Protein AF-V4APU7-F1 (afdb_monomer_lite)

Radius of gyration: 28.87 Å; chains: 1; bounding box: 53×66×92 Å

Organism: Lottia gigantea (NCBI:txid225164)

Structure (mmCIF, N/CA/C/O backbone):
data_AF-V4APU7-F1
#
_entry.id   AF-V4APU7-F1
#
loop_
_atom_site.group_PDB
_atom_site.id
_atom_site.type_symbol
_atom_site.label_atom_id
_atom_site.label_alt_id
_atom_site.label_comp_id
_atom_site.label_asym_id
_atom_site.label_entity_id
_atom_site.label_seq_id
_atom_site.pdbx_PDB_ins_code
_atom_site.Cartn_x
_atom_site.Cartn_y
_atom_site.Cartn_z
_atom_site.occupancy
_atom_site.B_iso_or_equiv
_atom_site.auth_seq_id
_atom_site.auth_comp_id
_atom_site.auth_asym_id
_atom_site.auth_atom_id
_atom_site.pdbx_PDB_model_num
ATOM 1 N N . MET A 1 1 ? 5.774 -43.992 52.039 1.00 35.75 1 MET A N 1
ATOM 2 C CA . MET A 1 1 ? 7.235 -43.882 51.864 1.00 35.75 1 MET A CA 1
ATOM 3 C C . MET A 1 1 ? 7.533 -43.850 50.374 1.00 35.75 1 MET A C 1
ATOM 5 O O . MET A 1 1 ? 6.920 -44.614 49.644 1.00 35.75 1 MET A O 1
ATOM 9 N N . THR A 1 2 ? 8.422 -42.930 49.992 1.00 34.69 2 THR A N 1
ATOM 10 C CA . THR A 1 2 ? 9.225 -42.868 48.753 1.00 34.69 2 THR A CA 1
ATOM 11 C C . THR A 1 2 ? 8.530 -42.756 47.390 1.00 34.69 2 THR A C 1
ATOM 13 O O . THR A 1 2 ? 8.040 -43.720 46.815 1.00 34.69 2 THR A O 1
ATOM 16 N N . ALA A 1 3 ? 8.621 -41.532 46.861 1.00 35.34 3 ALA A N 1
ATOM 17 C CA . ALA A 1 3 ? 8.634 -41.170 45.448 1.00 35.34 3 ALA A CA 1
ATOM 18 C C . ALA A 1 3 ? 9.858 -41.740 44.699 1.00 35.34 3 ALA A C 1
ATOM 20 O O . ALA A 1 3 ? 10.870 -41.981 45.348 1.00 35.34 3 ALA A O 1
ATOM 21 N N . HIS A 1 4 ? 9.787 -41.818 43.361 1.00 31.91 4 HIS A N 1
ATOM 22 C CA . HIS A 1 4 ? 10.792 -41.383 42.354 1.00 31.91 4 HIS A CA 1
ATOM 23 C C . HIS A 1 4 ? 10.264 -41.749 40.941 1.00 31.91 4 HIS A C 1
ATOM 25 O O . HIS A 1 4 ? 9.779 -42.860 40.772 1.00 31.91 4 HIS A O 1
ATOM 31 N N . VAL A 1 5 ? 10.063 -40.842 39.970 1.00 35.47 5 VAL A N 1
ATOM 32 C CA . VAL A 1 5 ? 10.963 -39.965 39.165 1.00 35.47 5 VAL A CA 1
ATOM 33 C C . VAL A 1 5 ? 11.136 -40.528 37.741 1.00 35.47 5 VAL A C 1
ATOM 35 O O . VAL A 1 5 ? 11.445 -41.702 37.571 1.00 35.47 5 VAL A O 1
ATOM 38 N N . GLY A 1 6 ? 10.995 -39.644 36.742 1.00 28.86 6 GLY A N 1
ATOM 39 C CA . GLY A 1 6 ? 11.456 -39.807 35.353 1.00 28.86 6 GLY A CA 1
ATOM 40 C C . GLY A 1 6 ? 10.340 -39.515 34.337 1.00 28.86 6 GLY A C 1
ATOM 41 O O . GLY A 1 6 ? 9.330 -40.198 34.352 1.00 28.86 6 GLY A O 1
ATOM 42 N N . HIS A 1 7 ? 10.402 -38.538 33.432 1.00 32.22 7 HIS A N 1
ATOM 43 C CA . HIS A 1 7 ? 11.524 -37.739 32.951 1.00 32.22 7 HIS A CA 1
ATOM 44 C C . HIS A 1 7 ? 11.021 -36.396 32.393 1.00 32.22 7 HIS A C 1
ATOM 46 O O . HIS A 1 7 ? 9.943 -36.303 31.806 1.00 32.22 7 HIS A O 1
ATOM 52 N N . GLU A 1 8 ? 11.857 -35.382 32.577 1.00 32.56 8 GLU A N 1
ATOM 53 C CA . GLU A 1 8 ? 11.797 -34.047 31.993 1.00 32.56 8 GLU A CA 1
ATOM 54 C C . GLU A 1 8 ? 11.934 -34.083 30.465 1.00 32.56 8 GLU A C 1
ATOM 56 O O . GLU A 1 8 ? 12.722 -34.866 29.945 1.00 32.56 8 GLU A O 1
ATOM 61 N N . ILE A 1 9 ? 11.319 -33.118 29.773 1.00 35.28 9 ILE A N 1
ATOM 62 C CA . ILE A 1 9 ? 12.095 -32.244 28.881 1.00 35.28 9 ILE A CA 1
ATOM 63 C C . ILE A 1 9 ? 11.681 -30.801 29.170 1.00 35.28 9 ILE A C 1
ATOM 65 O O . ILE A 1 9 ? 10.637 -30.308 28.742 1.00 35.28 9 ILE A O 1
ATOM 69 N N . SER A 1 10 ? 12.548 -30.150 29.936 1.00 32.56 10 SER A N 1
ATOM 70 C CA . SER A 1 10 ? 12.645 -28.709 30.106 1.00 32.56 10 SER A CA 1
ATOM 71 C C . SER A 1 10 ? 12.972 -28.047 28.766 1.00 32.56 10 SER A C 1
ATOM 73 O O . SER A 1 10 ? 13.981 -28.365 28.141 1.00 32.56 10 SER A O 1
ATOM 75 N N . HIS A 1 11 ? 12.153 -27.082 28.353 1.00 32.47 11 HIS A N 1
ATOM 76 C CA . HIS A 1 11 ? 12.617 -25.983 27.511 1.00 32.47 11 HIS A CA 1
ATOM 77 C C . HIS A 1 11 ? 12.440 -24.684 28.290 1.00 32.47 11 HIS A C 1
ATOM 79 O O . HIS A 1 11 ? 11.455 -23.959 28.161 1.00 32.47 11 HIS A O 1
ATOM 85 N N . ASN A 1 12 ? 13.438 -24.432 29.134 1.00 32.56 12 ASN A N 1
ATOM 86 C CA . ASN A 1 12 ? 13.740 -23.129 29.699 1.00 32.56 12 ASN A CA 1
ATOM 87 C C . ASN A 1 12 ? 13.928 -22.094 28.580 1.00 32.56 12 ASN A C 1
ATOM 89 O O . ASN A 1 12 ? 14.901 -22.153 27.832 1.00 32.56 12 ASN A O 1
ATOM 93 N N . TRP A 1 13 ? 13.063 -21.082 28.558 1.00 28.94 13 TRP A N 1
ATOM 94 C CA . TRP A 1 13 ? 13.435 -19.743 28.110 1.00 28.94 13 TRP A CA 1
ATOM 95 C C . TRP A 1 13 ? 13.209 -18.774 29.272 1.00 28.94 13 TRP A C 1
ATOM 97 O O . TRP A 1 13 ? 12.104 -18.318 29.550 1.00 28.94 13 TRP A O 1
ATOM 107 N N . VAL A 1 14 ? 14.303 -18.498 29.970 1.00 32.66 14 VAL A N 1
ATOM 108 C CA . VAL A 1 14 ? 14.506 -17.426 30.954 1.00 32.66 14 VAL A CA 1
ATOM 109 C C . VAL A 1 14 ? 15.473 -16.483 30.207 1.00 32.66 14 VAL A C 1
ATOM 111 O O . VAL A 1 14 ? 16.424 -16.973 29.616 1.00 32.66 14 VAL A O 1
ATOM 114 N N . VAL A 1 15 ? 15.332 -15.169 30.038 1.00 34.06 15 VAL A N 1
ATOM 115 C CA . VAL A 1 15 ? 14.773 -14.071 30.827 1.00 34.06 15 VAL A CA 1
ATOM 116 C C . VAL A 1 15 ? 14.418 -12.942 29.850 1.00 34.06 15 VAL A C 1
ATOM 118 O O . VAL A 1 15 ? 15.193 -12.628 28.951 1.00 34.06 15 VAL A O 1
ATOM 121 N N . GLY A 1 16 ? 13.332 -12.226 30.122 1.00 26.03 16 GLY A N 1
ATOM 122 C CA . GLY A 1 16 ? 13.147 -10.847 29.673 1.00 26.03 16 GLY A CA 1
ATOM 123 C C . GLY A 1 16 ? 12.391 -10.080 30.746 1.00 26.03 16 GLY A C 1
ATOM 124 O O . GLY A 1 16 ? 11.206 -9.807 30.598 1.00 26.03 16 GLY A O 1
ATOM 125 N N . ARG A 1 17 ? 13.047 -9.818 31.882 1.00 34.50 17 ARG A N 1
ATOM 126 C CA . ARG A 1 17 ? 12.471 -9.104 33.025 1.00 34.50 17 ARG A CA 1
ATOM 127 C C . ARG A 1 17 ? 12.341 -7.620 32.654 1.00 34.50 17 ARG A C 1
ATOM 129 O O . ARG A 1 17 ? 13.229 -6.827 32.941 1.00 34.50 17 ARG A O 1
ATOM 136 N N . VAL A 1 18 ? 11.240 -7.249 32.004 1.00 35.09 18 VAL A N 1
ATOM 137 C CA . VAL A 1 18 ? 10.786 -5.855 31.920 1.00 35.09 18 VAL A CA 1
ATOM 138 C C . VAL A 1 18 ? 9.796 -5.648 33.062 1.00 35.09 18 VAL A C 1
ATOM 140 O O . VAL A 1 18 ? 8.677 -6.154 33.041 1.00 35.09 18 VAL A O 1
ATOM 143 N N . LEU A 1 19 ? 10.247 -4.957 34.108 1.00 40.53 19 LEU A N 1
ATOM 144 C CA . LEU A 1 19 ? 9.409 -4.507 35.217 1.00 40.53 19 LEU A CA 1
ATOM 145 C C . LEU A 1 19 ? 8.388 -3.487 34.691 1.00 40.53 19 LEU A C 1
ATOM 147 O O . LEU A 1 19 ? 8.741 -2.350 34.395 1.00 40.53 19 LEU A O 1
ATOM 151 N N . GLY A 1 20 ? 7.127 -3.906 34.573 1.00 34.50 20 GLY A N 1
ATOM 152 C CA . GLY A 1 20 ? 6.017 -3.031 34.194 1.00 34.50 20 GLY A CA 1
ATOM 153 C C . GLY A 1 20 ? 4.700 -3.785 34.005 1.00 34.50 20 GLY A C 1
ATOM 154 O O . GLY A 1 20 ? 4.322 -4.089 32.883 1.00 34.50 20 GLY A O 1
ATOM 155 N N . SER A 1 21 ? 3.992 -4.047 35.112 1.00 36.41 21 SER A N 1
ATOM 156 C CA . SER A 1 21 ? 2.651 -4.660 35.195 1.00 36.41 21 SER A CA 1
ATOM 157 C C . SER A 1 21 ? 2.544 -6.123 34.729 1.00 36.41 21 SER A C 1
ATOM 159 O O . SER A 1 21 ? 2.130 -6.427 33.613 1.00 36.41 21 SER A O 1
ATOM 161 N N . THR A 1 22 ? 2.813 -7.063 35.638 1.00 39.06 22 THR A N 1
ATOM 162 C CA . THR A 1 22 ? 2.386 -8.467 35.512 1.00 39.06 22 THR A CA 1
ATOM 163 C C . THR A 1 22 ? 0.887 -8.589 35.803 1.00 39.06 22 THR A C 1
ATOM 165 O O . THR A 1 22 ? 0.476 -9.218 36.775 1.00 39.06 22 THR A O 1
ATOM 168 N N . ARG A 1 23 ? 0.034 -7.949 34.995 1.00 51.28 23 ARG A N 1
ATOM 169 C CA . ARG A 1 23 ? -1.360 -8.397 34.902 1.00 51.28 23 ARG A CA 1
ATOM 170 C C . ARG A 1 23 ? -1.351 -9.651 34.041 1.00 51.28 23 ARG A C 1
ATOM 172 O O . ARG A 1 23 ? -1.057 -9.582 32.848 1.00 51.28 23 ARG A O 1
ATOM 179 N N . GLU A 1 24 ? -1.633 -10.794 34.651 1.00 51.75 24 GLU A N 1
ATOM 180 C CA . GLU A 1 24 ? -1.925 -12.019 33.915 1.00 51.75 24 GLU A CA 1
ATOM 181 C C . GLU A 1 24 ? -3.234 -11.810 33.152 1.00 51.75 24 GLU A C 1
ATOM 183 O O . GLU A 1 24 ? -4.332 -11.915 33.695 1.00 51.75 24 GLU A O 1
ATOM 188 N N . TYR A 1 25 ? -3.112 -11.404 31.891 1.00 56.59 25 TYR A N 1
ATOM 189 C CA . TYR A 1 25 ? -4.257 -11.239 31.012 1.00 56.59 25 TYR A CA 1
ATOM 190 C C . TYR A 1 25 ? -4.697 -12.607 30.514 1.00 56.59 25 TYR A C 1
ATOM 192 O O . TYR A 1 25 ? -3.915 -13.322 29.882 1.00 56.59 25 TYR A O 1
ATOM 200 N N . LYS A 1 26 ? -5.954 -12.944 30.787 1.00 67.56 26 LYS A N 1
ATOM 201 C CA . LYS A 1 26 ? -6.531 -14.230 30.411 1.00 67.56 26 LYS A CA 1
ATOM 202 C C . LYS A 1 26 ? -6.913 -14.227 28.935 1.00 67.56 26 LYS A C 1
ATOM 204 O O . LYS A 1 26 ? -7.265 -13.191 28.357 1.00 67.56 26 LYS A O 1
ATOM 209 N N . GLU A 1 27 ? -6.842 -15.403 28.326 1.00 61.56 27 GLU A N 1
ATOM 210 C CA . GLU A 1 27 ? -7.486 -15.622 27.040 1.00 61.56 27 GLU A CA 1
ATOM 211 C C . GLU A 1 27 ? -9.006 -15.540 27.227 1.00 61.56 27 GLU A C 1
ATOM 213 O O . GLU A 1 27 ? -9.560 -16.101 28.170 1.00 61.56 27 GLU A O 1
ATOM 218 N N . LEU A 1 28 ? -9.668 -14.775 26.359 1.00 67.31 28 LEU A N 1
ATOM 219 C CA . LEU A 1 28 ? -11.100 -14.517 26.459 1.00 67.31 28 LEU A CA 1
ATOM 220 C C . LEU A 1 28 ? -11.907 -15.701 25.894 1.00 67.31 28 LEU A C 1
ATOM 222 O O . LEU A 1 28 ? -11.733 -16.015 24.706 1.00 67.31 28 LEU A O 1
ATOM 226 N N . PRO A 1 29 ? -12.823 -16.308 26.672 1.00 72.06 29 PRO A N 1
ATOM 227 C CA . PRO A 1 29 ? -13.788 -17.264 26.138 1.00 72.06 29 PRO A CA 1
ATOM 228 C C . PRO A 1 29 ? -14.760 -16.570 25.170 1.00 72.06 29 PRO A C 1
ATOM 230 O O . PRO A 1 29 ? -14.896 -15.342 25.167 1.00 72.06 29 PRO A O 1
ATOM 233 N N . LEU A 1 30 ? -15.408 -17.343 24.296 1.00 54.91 30 LEU A N 1
ATOM 234 C CA . LEU A 1 30 ? -16.225 -16.813 23.198 1.00 54.91 30 LEU A CA 1
ATOM 235 C C . LEU A 1 30 ? -17.378 -15.932 23.703 1.00 54.91 30 LEU A C 1
ATOM 237 O O . LEU A 1 30 ? -17.637 -14.864 23.151 1.00 54.91 30 LEU A O 1
ATOM 241 N N . GLU A 1 31 ? -18.011 -16.339 24.794 1.00 64.81 31 GLU A N 1
ATOM 242 C CA . GLU A 1 31 ? -19.126 -15.648 25.436 1.00 64.81 31 GLU A CA 1
ATOM 243 C C . GLU A 1 31 ? -18.715 -14.254 25.924 1.00 64.81 31 GLU A C 1
ATOM 245 O O . GLU A 1 31 ? -19.480 -13.293 25.828 1.00 64.81 31 GLU A O 1
ATOM 250 N N . ASP A 1 32 ? -17.482 -14.116 26.408 1.00 70.19 32 ASP A N 1
ATOM 251 C CA . ASP A 1 32 ? -16.953 -12.840 26.879 1.00 70.19 32 ASP A CA 1
ATOM 252 C C . ASP A 1 32 ? -16.486 -11.956 25.723 1.00 70.19 32 ASP A C 1
ATOM 254 O O . ASP A 1 32 ? -16.600 -10.737 25.813 1.00 70.19 32 ASP A O 1
ATOM 258 N N . LYS A 1 33 ? -16.046 -12.536 24.598 1.00 66.69 33 LYS A N 1
ATOM 259 C CA . LYS A 1 33 ? -15.796 -11.774 23.360 1.00 66.69 33 LYS A CA 1
ATOM 260 C C . LYS A 1 33 ? -17.085 -11.130 22.849 1.00 66.69 33 LYS A C 1
ATOM 262 O O . LYS A 1 33 ? -17.075 -9.950 22.508 1.00 66.69 33 LYS A O 1
ATOM 267 N N . VAL A 1 34 ? -18.190 -11.879 22.840 1.00 67.50 34 VAL A N 1
ATOM 268 C CA . VAL A 1 34 ? -19.510 -11.376 22.424 1.00 67.50 34 VAL A CA 1
ATOM 269 C C . VAL A 1 34 ? -19.991 -10.269 23.363 1.00 67.50 34 VAL A C 1
ATOM 271 O O . VAL A 1 34 ? -20.374 -9.196 22.897 1.00 67.50 34 VAL A O 1
ATOM 274 N N . ARG A 1 35 ? -19.910 -10.479 24.684 1.00 77.25 35 ARG A N 1
ATOM 275 C CA . ARG A 1 35 ? -20.299 -9.464 25.678 1.00 77.25 35 ARG A CA 1
ATOM 276 C C . ARG A 1 35 ? -19.431 -8.205 25.607 1.00 77.25 35 ARG A C 1
ATOM 278 O O . ARG A 1 35 ? -19.951 -7.098 25.712 1.00 77.25 35 ARG A O 1
ATOM 285 N N . LEU A 1 36 ? -18.133 -8.357 25.353 1.00 78.00 36 LEU A N 1
ATOM 286 C CA . LEU A 1 36 ? -17.201 -7.248 25.160 1.00 78.00 36 LEU A CA 1
ATOM 287 C C . LEU A 1 36 ? -17.560 -6.406 23.929 1.00 78.00 36 LEU A C 1
ATOM 289 O O . LEU A 1 36 ? -17.521 -5.178 24.010 1.00 78.00 36 LEU A O 1
ATOM 293 N N . ILE A 1 37 ? -17.940 -7.040 22.814 1.00 69.81 37 ILE A N 1
ATOM 294 C CA . ILE A 1 37 ? -18.411 -6.339 21.609 1.00 69.81 37 ILE A CA 1
ATOM 295 C C . ILE A 1 37 ? -19.686 -5.557 21.926 1.00 69.81 37 ILE A C 1
ATOM 297 O O . ILE A 1 37 ? -19.722 -4.347 21.709 1.00 69.81 37 ILE A O 1
ATOM 301 N N . GLN A 1 38 ? -20.679 -6.211 22.530 1.00 75.44 38 GLN A N 1
ATOM 302 C CA . GLN A 1 38 ? -21.944 -5.576 22.911 1.00 75.44 38 GLN A CA 1
ATOM 303 C C . GLN A 1 38 ? -21.732 -4.387 23.855 1.00 75.44 38 GLN A C 1
ATOM 305 O O . GLN A 1 38 ? -22.344 -3.337 23.684 1.00 75.44 38 GLN A O 1
ATOM 310 N N . ASP A 1 39 ? -20.845 -4.519 24.841 1.00 80.44 39 ASP A N 1
ATOM 311 C CA . ASP A 1 39 ? -20.508 -3.437 25.766 1.00 80.44 39 ASP A CA 1
ATOM 312 C C . ASP A 1 39 ? -19.819 -2.263 25.072 1.00 80.44 39 ASP A C 1
ATOM 314 O O . ASP A 1 39 ? -20.074 -1.113 25.422 1.00 80.44 39 ASP A O 1
ATOM 318 N N . SER A 1 40 ? -18.981 -2.534 24.069 1.00 77.31 40 SER A N 1
ATOM 319 C CA . SER A 1 40 ? -18.303 -1.499 23.283 1.00 77.31 40 SER A CA 1
ATOM 320 C C . SER A 1 40 ? -19.245 -0.653 22.419 1.00 77.31 40 SER A C 1
ATOM 322 O O . SER A 1 40 ? -18.855 0.419 21.947 1.00 77.31 40 SER A O 1
ATOM 324 N N . GLU A 1 41 ? -20.477 -1.120 22.224 1.00 75.50 41 GLU A N 1
ATOM 325 C CA . GLU A 1 41 ? -21.527 -0.458 21.448 1.00 75.50 41 GLU A CA 1
ATOM 326 C C . GLU A 1 41 ? -22.570 0.248 22.329 1.00 75.50 41 GLU A C 1
ATOM 328 O O . GLU A 1 41 ? -23.443 0.942 21.809 1.00 75.50 41 GLU A O 1
ATOM 333 N N . ARG A 1 42 ? -22.471 0.128 23.662 1.00 78.00 42 ARG A N 1
ATOM 334 C CA . ARG A 1 42 ? -23.370 0.817 24.601 1.00 78.00 42 ARG A CA 1
ATOM 335 C C . ARG A 1 42 ? -23.152 2.330 24.587 1.00 78.00 42 ARG A C 1
ATOM 337 O O . ARG A 1 42 ? -22.078 2.816 24.241 1.00 78.00 42 ARG A O 1
ATOM 344 N N . SER A 1 43 ? -24.179 3.073 25.004 1.00 69.12 43 SER A N 1
ATOM 345 C CA . SER A 1 43 ? -24.095 4.513 25.263 1.00 69.12 43 SER A CA 1
ATOM 346 C C . SER A 1 43 ? -24.275 4.778 26.766 1.00 69.12 43 SER A C 1
ATOM 348 O O . SER A 1 43 ? -25.260 4.295 27.328 1.00 69.12 43 SER A O 1
ATOM 350 N N . PRO A 1 44 ? -23.368 5.518 27.431 1.00 76.75 44 PRO A N 1
ATOM 351 C CA . PRO A 1 44 ? -22.140 6.104 26.889 1.00 76.75 44 PRO A CA 1
ATOM 352 C C . PRO A 1 44 ? -21.114 5.036 26.485 1.00 76.75 44 PRO A C 1
ATOM 354 O O . PRO A 1 44 ? -21.039 3.971 27.096 1.00 76.75 44 PRO A O 1
ATOM 357 N N . LYS A 1 45 ? -20.333 5.331 25.437 1.00 78.12 45 LYS A N 1
ATOM 358 C CA . LYS A 1 45 ? -19.376 4.379 24.865 1.00 78.12 45 LYS A CA 1
ATOM 359 C C . LYS A 1 45 ? -18.171 4.196 25.791 1.00 78.12 45 LYS A C 1
ATOM 361 O O . LYS A 1 45 ? -17.427 5.163 25.967 1.00 78.12 45 LYS A O 1
ATOM 366 N N . PRO A 1 46 ? -17.932 2.986 26.326 1.00 82.25 46 PRO A N 1
ATOM 367 C CA . PRO A 1 46 ? -16.782 2.748 27.180 1.00 82.25 46 PRO A CA 1
ATOM 368 C C . PRO A 1 46 ? -15.481 2.799 26.374 1.00 82.25 46 PRO A C 1
ATOM 370 O O . PRO A 1 46 ? -15.420 2.442 25.191 1.00 82.25 46 PRO A O 1
ATOM 373 N N . THR A 1 47 ? -14.411 3.243 27.019 1.00 83.00 47 THR A N 1
ATOM 374 C CA . THR A 1 47 ? -13.074 3.287 26.433 1.00 83.00 47 THR A CA 1
ATOM 375 C C . THR A 1 47 ? -12.476 1.883 26.311 1.00 83.00 47 THR A C 1
ATOM 377 O O . THR A 1 47 ? -12.813 0.955 27.048 1.00 83.00 47 THR A O 1
ATOM 380 N N . VAL A 1 48 ? -11.509 1.716 25.401 1.00 78.19 48 VAL A N 1
ATOM 381 C CA . VAL A 1 48 ? -10.761 0.450 25.245 1.00 78.19 48 VAL A CA 1
ATOM 382 C C . VAL A 1 48 ? -10.081 0.035 26.558 1.00 78.19 48 VAL A C 1
ATOM 384 O O . VAL A 1 48 ? -9.970 -1.156 26.845 1.00 78.19 48 VAL A O 1
ATOM 387 N N . LYS A 1 49 ? -9.655 1.011 27.372 1.00 83.19 49 LYS A N 1
ATOM 388 C CA . LYS A 1 49 ? -9.058 0.768 28.687 1.00 83.19 49 LYS A CA 1
ATOM 389 C C . LYS A 1 49 ? -10.084 0.223 29.681 1.00 83.19 49 LYS A C 1
ATOM 391 O O . LYS A 1 49 ? -9.813 -0.795 30.306 1.00 83.19 49 LYS A O 1
ATOM 396 N N . GLU A 1 50 ? -11.265 0.830 29.754 1.00 85.69 50 GLU A N 1
ATOM 397 C CA . GLU A 1 50 ? -12.360 0.369 30.621 1.00 85.69 50 GLU A CA 1
ATOM 398 C C . GLU A 1 50 ? -12.804 -1.056 30.268 1.00 85.69 50 GLU A C 1
ATOM 400 O O . GLU A 1 50 ? -12.980 -1.891 31.152 1.00 85.69 50 GLU A O 1
ATOM 405 N N . LEU A 1 51 ? -12.912 -1.377 28.976 1.00 83.38 51 LEU A N 1
ATOM 406 C CA . LEU A 1 51 ? -13.228 -2.733 28.517 1.00 83.38 51 LEU A CA 1
ATOM 407 C C . LEU A 1 51 ? -12.092 -3.725 28.813 1.00 83.38 51 LEU A C 1
ATOM 409 O O . LEU A 1 51 ? -12.348 -4.853 29.226 1.00 83.38 51 LEU A O 1
ATOM 413 N N . SER A 1 52 ? -10.832 -3.319 28.645 1.00 82.38 52 SER A N 1
ATOM 414 C CA . SER A 1 52 ? -9.662 -4.159 28.955 1.00 82.38 52 SER A CA 1
ATOM 415 C C . SER A 1 52 ? -9.594 -4.510 30.436 1.00 82.38 52 SER A C 1
ATOM 417 O O . SER A 1 52 ? -9.302 -5.654 30.785 1.00 82.38 52 SER A O 1
ATOM 419 N N . GLU A 1 53 ? -9.918 -3.550 31.297 1.00 87.31 53 GLU A N 1
ATOM 420 C CA . GLU A 1 53 ? -9.986 -3.734 32.742 1.00 87.31 53 GLU A CA 1
ATOM 421 C C . GLU A 1 53 ? -11.179 -4.604 33.141 1.00 87.31 53 GLU A C 1
ATOM 423 O O . GLU A 1 53 ? -11.002 -5.565 33.891 1.00 87.31 53 GLU A O 1
ATOM 428 N N . LYS A 1 54 ? -12.364 -4.334 32.581 1.00 88.19 54 LYS A N 1
ATOM 429 C CA . LYS A 1 54 ? -13.597 -5.089 32.846 1.00 88.19 54 LYS A CA 1
ATOM 430 C C . LYS A 1 54 ? -13.468 -6.571 32.498 1.00 88.19 54 LYS A C 1
ATOM 432 O O . LYS A 1 54 ? -13.904 -7.419 33.268 1.00 88.19 54 LYS A O 1
ATOM 437 N N . TYR A 1 55 ? -12.858 -6.872 31.355 1.00 82.56 55 TYR A N 1
ATOM 438 C CA . TYR A 1 55 ? -12.717 -8.233 30.834 1.00 82.56 55 TYR A CA 1
ATOM 439 C C . TYR A 1 55 ? -11.354 -8.870 31.143 1.00 82.56 55 TYR A C 1
ATOM 441 O O . TYR A 1 55 ? -11.063 -9.956 30.647 1.00 82.56 55 TYR A O 1
ATOM 449 N N . GLN A 1 56 ? -10.505 -8.195 31.932 1.00 84.06 56 GLN A N 1
ATOM 450 C CA . GLN A 1 56 ? -9.150 -8.638 32.291 1.00 84.06 56 GLN A CA 1
ATOM 451 C C . GLN A 1 56 ? -8.353 -9.182 31.093 1.00 84.06 56 GLN A C 1
ATOM 453 O O . GLN A 1 56 ? -7.635 -10.181 31.183 1.00 84.06 56 GLN A O 1
ATOM 458 N N . THR A 1 57 ? -8.469 -8.504 29.951 1.00 74.75 57 THR A N 1
ATOM 459 C CA . THR A 1 57 ? -7.818 -8.890 28.695 1.00 74.75 57 THR A CA 1
ATOM 460 C C . THR A 1 57 ? -6.903 -7.778 28.199 1.00 74.75 57 THR A C 1
ATOM 462 O O . THR A 1 57 ? -7.063 -6.616 28.571 1.00 74.75 57 THR A O 1
ATOM 465 N N . LYS A 1 58 ? -5.936 -8.106 27.340 1.00 79.88 58 LYS A N 1
ATOM 466 C CA . LYS A 1 58 ? -5.001 -7.113 26.795 1.00 79.88 58 LYS A CA 1
ATOM 467 C C . LYS A 1 58 ? -5.759 -6.053 25.993 1.00 79.88 58 LYS A C 1
ATOM 469 O O . LYS A 1 58 ? -6.648 -6.387 25.214 1.00 79.88 58 LYS A O 1
ATOM 474 N N . LEU A 1 59 ? -5.319 -4.794 26.081 1.00 73.88 59 LEU A N 1
ATOM 475 C CA . LEU A 1 59 ? -5.831 -3.686 25.254 1.00 73.88 59 LEU A CA 1
ATOM 476 C C . LEU A 1 59 ? -5.874 -4.047 23.762 1.00 73.88 59 LEU A C 1
ATOM 478 O O . LEU A 1 59 ? -6.828 -3.714 23.069 1.00 73.88 59 LEU A O 1
ATOM 482 N N . HIS A 1 60 ? -4.857 -4.769 23.281 1.00 70.12 60 HIS A N 1
ATOM 483 C CA . HIS A 1 60 ? -4.797 -5.244 21.901 1.00 70.12 60 HIS A CA 1
ATOM 484 C C . HIS A 1 60 ? -5.948 -6.202 21.554 1.00 70.12 60 HIS A C 1
ATOM 486 O O . HIS A 1 60 ? -6.544 -6.069 20.491 1.00 70.12 60 HIS A O 1
ATOM 492 N N . THR A 1 61 ? -6.313 -7.118 22.454 1.00 66.31 61 THR A N 1
AT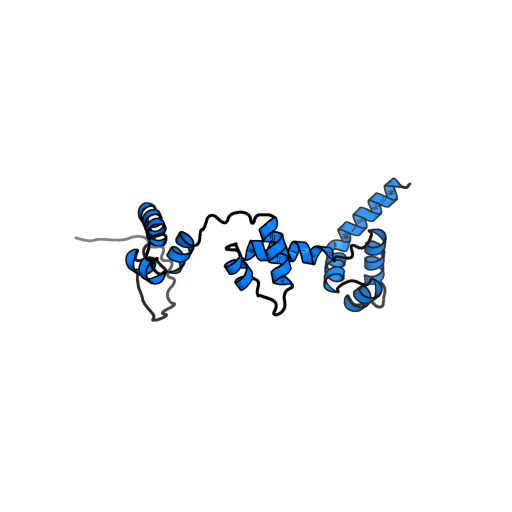OM 493 C CA . THR A 1 61 ? -7.435 -8.048 22.259 1.00 66.31 61 THR A CA 1
ATOM 494 C C . THR A 1 61 ? -8.767 -7.303 22.207 1.00 66.31 61 THR A C 1
ATOM 496 O O . THR A 1 61 ? -9.561 -7.539 21.300 1.00 66.31 61 THR A O 1
ATOM 499 N N . VAL A 1 62 ? -8.986 -6.345 23.118 1.00 71.38 62 VAL A N 1
ATOM 500 C CA . VAL A 1 62 ? -10.169 -5.466 23.079 1.00 71.38 62 VAL A CA 1
ATOM 501 C C . VAL A 1 62 ? -10.221 -4.695 21.767 1.00 71.38 62 VAL A C 1
ATOM 503 O O . VAL A 1 62 ? -11.267 -4.633 21.128 1.00 71.38 62 VAL A O 1
ATOM 506 N N . TYR A 1 63 ? -9.091 -4.126 21.343 1.00 73.50 63 TYR A N 1
ATOM 507 C CA . TYR A 1 63 ? -9.000 -3.397 20.087 1.00 73.50 63 TYR A CA 1
ATOM 508 C C . TYR A 1 63 ? -9.384 -4.298 18.913 1.00 73.50 6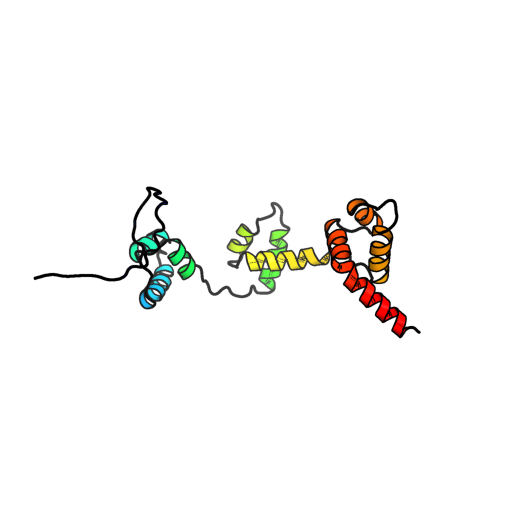3 TYR A C 1
ATOM 510 O O . TYR A 1 63 ? -10.257 -3.939 18.141 1.00 73.50 63 TYR A O 1
ATOM 518 N N . MET A 1 64 ? -8.832 -5.506 18.810 1.00 68.38 64 MET A N 1
ATOM 519 C CA . MET A 1 64 ? -9.158 -6.425 17.715 1.00 68.38 64 MET A CA 1
ATOM 520 C C . MET A 1 64 ? -10.642 -6.832 17.687 1.00 68.38 64 MET A C 1
ATOM 522 O O . MET A 1 64 ? -11.229 -6.914 16.608 1.00 68.38 64 MET A O 1
ATOM 526 N N . LEU A 1 65 ? -11.264 -7.043 18.849 1.00 66.75 65 LEU A N 1
ATOM 527 C CA . LEU A 1 65 ? -12.668 -7.461 18.947 1.00 66.75 65 LEU A CA 1
ATOM 528 C C . LEU A 1 65 ? -13.659 -6.314 18.717 1.00 66.75 65 LEU A C 1
ATOM 530 O O . LEU A 1 65 ? -14.694 -6.521 18.107 1.00 66.75 65 LEU A O 1
ATOM 534 N N . THR A 1 66 ? -13.341 -5.100 19.163 1.00 64.25 66 THR A N 1
ATOM 535 C CA . THR A 1 66 ? -14.237 -3.929 19.037 1.00 64.25 66 THR A CA 1
ATOM 536 C C . THR A 1 66 ? -13.992 -3.108 17.771 1.00 64.25 66 THR A C 1
ATOM 538 O O . THR A 1 66 ? -14.848 -2.335 17.342 1.00 64.25 66 THR A O 1
ATOM 541 N N . TYR A 1 67 ? -12.808 -3.245 17.167 1.00 61.81 67 TYR A N 1
ATOM 542 C CA . TYR A 1 67 ? -12.403 -2.529 15.956 1.00 61.81 67 TYR A CA 1
ATOM 543 C C . TYR A 1 67 ? -12.628 -3.350 14.681 1.00 61.81 67 TYR A C 1
ATOM 545 O O . TYR A 1 67 ? -12.467 -2.830 13.577 1.00 61.81 67 TYR A O 1
ATOM 553 N N . THR A 1 68 ? -13.076 -4.603 14.794 1.00 49.72 68 THR A N 1
ATOM 554 C CA . THR A 1 68 ? -13.638 -5.370 13.673 1.00 49.72 68 THR A CA 1
ATOM 555 C C . THR A 1 68 ? -15.048 -4.869 13.351 1.00 49.72 68 THR A C 1
ATOM 557 O O . THR A 1 68 ? -16.023 -5.605 13.368 1.00 49.72 68 THR A O 1
ATOM 560 N N . ARG A 1 69 ? -15.158 -3.575 13.022 1.00 48.75 69 ARG A N 1
ATOM 561 C CA . ARG A 1 69 ? -16.341 -3.038 12.351 1.00 48.75 69 ARG A CA 1
ATOM 562 C C . ARG A 1 69 ? -16.552 -3.834 11.067 1.00 48.75 69 ARG A C 1
ATOM 564 O O . ARG A 1 69 ? -15.594 -4.087 10.338 1.00 48.75 69 ARG A O 1
ATOM 571 N N . GLU A 1 70 ? -17.790 -4.194 10.766 1.00 45.66 70 GLU A N 1
ATOM 572 C CA . GLU A 1 70 ? -18.199 -4.561 9.415 1.00 45.66 70 GLU A CA 1
ATOM 573 C C . GLU A 1 70 ? -17.866 -3.384 8.492 1.00 45.66 70 GLU A C 1
ATOM 575 O O . GLU A 1 70 ? -18.579 -2.383 8.412 1.00 45.66 70 GLU A O 1
ATOM 580 N N . TYR A 1 71 ? -16.695 -3.436 7.866 1.00 47.72 71 TYR A N 1
ATOM 581 C CA . TYR A 1 71 ? -16.265 -2.389 6.959 1.00 47.72 71 TYR A CA 1
ATOM 582 C C . TYR A 1 71 ? -17.087 -2.526 5.686 1.00 47.72 71 TYR A C 1
ATOM 584 O O . TYR A 1 71 ? -16.760 -3.339 4.821 1.00 47.72 71 TYR A O 1
ATOM 592 N N . LYS A 1 72 ? -18.152 -1.726 5.594 1.00 53.69 72 LYS A N 1
ATOM 593 C CA . LYS A 1 72 ? -18.896 -1.505 4.357 1.00 53.69 72 LYS A CA 1
ATOM 594 C C . LYS A 1 72 ? -17.914 -1.177 3.235 1.00 53.69 72 LYS A C 1
ATOM 596 O O . LYS A 1 72 ? -17.010 -0.351 3.405 1.00 53.69 72 LYS A O 1
ATOM 601 N N . GLU A 1 73 ? -18.097 -1.815 2.084 1.00 57.22 73 GLU A N 1
ATOM 602 C CA . GLU A 1 73 ? -17.515 -1.293 0.855 1.00 57.22 73 GLU A CA 1
ATOM 603 C C . GLU A 1 73 ? -17.953 0.163 0.698 1.00 57.22 73 GLU A C 1
ATOM 605 O O . GLU A 1 73 ? -19.128 0.483 0.871 1.00 57.22 73 GLU A O 1
ATOM 610 N N . LEU A 1 74 ? -16.997 1.052 0.418 1.00 65.75 74 LEU A N 1
ATOM 611 C CA . LEU A 1 74 ? -17.320 2.456 0.199 1.00 65.75 74 LEU A CA 1
ATOM 612 C C . LEU A 1 74 ? -18.235 2.562 -1.039 1.00 65.75 74 LEU A C 1
ATOM 614 O O . LEU A 1 74 ? -17.830 2.075 -2.109 1.00 65.75 74 LEU A O 1
ATOM 618 N N . PRO A 1 75 ? -19.412 3.202 -0.932 1.00 72.88 75 PRO A N 1
ATOM 619 C CA . PRO A 1 75 ? -20.225 3.571 -2.086 1.00 72.88 75 PRO A CA 1
ATOM 620 C C . PRO A 1 75 ? -19.410 4.376 -3.104 1.00 72.88 75 PRO A C 1
ATOM 622 O O . PRO A 1 75 ? -18.415 5.018 -2.751 1.00 72.88 75 PRO A O 1
ATOM 625 N N . LEU A 1 76 ? -19.799 4.339 -4.378 1.00 61.44 76 LEU A N 1
ATOM 626 C CA . LEU A 1 76 ? -19.053 5.003 -5.450 1.00 61.44 76 LEU A CA 1
ATOM 627 C C . LEU A 1 76 ? -18.935 6.514 -5.206 1.00 61.44 76 LEU A C 1
ATOM 629 O O . LEU A 1 76 ? -17.863 7.087 -5.388 1.00 61.44 76 LEU A O 1
ATOM 633 N N . GLU A 1 77 ? -20.001 7.133 -4.716 1.00 69.69 77 GLU A N 1
ATOM 634 C CA . GLU A 1 77 ? -20.079 8.555 -4.385 1.00 69.69 77 GLU A CA 1
ATOM 635 C C . GLU A 1 77 ? -19.065 8.926 -3.297 1.00 69.69 77 GLU A C 1
ATOM 637 O O . GLU A 1 77 ? -18.374 9.940 -3.392 1.00 69.69 77 GLU A O 1
ATOM 642 N N . ASP A 1 78 ? -18.905 8.068 -2.289 1.00 75.75 78 ASP A N 1
ATOM 643 C CA . ASP A 1 78 ? -17.918 8.260 -1.227 1.00 75.75 78 ASP A CA 1
ATOM 644 C C . ASP A 1 78 ? -16.495 8.057 -1.730 1.00 75.75 78 ASP A C 1
ATOM 646 O O . ASP A 1 78 ? -15.586 8.755 -1.287 1.00 75.75 78 ASP A O 1
ATOM 650 N N . LYS A 1 79 ? -16.281 7.144 -2.687 1.00 71.38 79 LYS A N 1
ATOM 651 C CA . LYS A 1 79 ? -14.968 6.982 -3.329 1.00 71.38 79 LYS A CA 1
ATOM 652 C C . LYS A 1 79 ? -14.598 8.254 -4.082 1.00 71.38 79 LYS A C 1
ATOM 654 O O . LYS A 1 79 ? -13.473 8.714 -3.943 1.00 71.38 79 LYS A O 1
ATOM 659 N N . VAL A 1 80 ? -15.532 8.839 -4.834 1.00 72.81 80 VAL A N 1
ATOM 660 C CA . VAL A 1 80 ? -15.308 10.091 -5.573 1.00 72.81 80 VAL A CA 1
ATOM 661 C C . VAL A 1 80 ? -14.986 11.243 -4.619 1.00 72.81 80 VAL A C 1
ATOM 663 O O . VAL A 1 80 ? -13.987 11.933 -4.820 1.00 72.81 80 VAL A O 1
ATOM 666 N N . ARG A 1 81 ? -15.759 11.409 -3.540 1.00 80.94 81 ARG A N 1
ATOM 667 C CA . ARG A 1 81 ? -15.500 12.457 -2.538 1.00 80.94 81 ARG A CA 1
ATOM 668 C C . ARG A 1 81 ? -14.168 12.261 -1.814 1.00 80.94 81 ARG A C 1
ATOM 670 O O . ARG A 1 81 ? -13.430 13.223 -1.618 1.00 80.94 81 ARG A O 1
ATOM 677 N N . LEU A 1 82 ? -13.808 11.017 -1.490 1.00 83.94 82 LEU A N 1
ATOM 678 C CA . LEU A 1 82 ? -12.517 10.681 -0.884 1.00 83.94 82 LEU A CA 1
ATOM 679 C C . LEU A 1 82 ? -11.348 11.101 -1.779 1.00 83.94 82 LEU A C 1
ATOM 681 O O . LEU A 1 82 ? -10.333 11.580 -1.275 1.00 83.94 82 LEU A O 1
ATOM 685 N N . ILE A 1 83 ? -11.486 10.934 -3.094 1.00 75.94 83 ILE A N 1
ATOM 686 C CA . ILE A 1 83 ? -10.471 11.336 -4.074 1.00 75.94 83 ILE A CA 1
ATOM 687 C C . ILE A 1 83 ? -10.340 12.854 -4.107 1.00 75.94 83 ILE A C 1
ATOM 689 O O . ILE A 1 83 ? -9.230 13.360 -3.956 1.00 75.94 83 ILE A O 1
ATOM 693 N N . GLN A 1 84 ? -11.462 13.564 -4.220 1.00 80.56 84 GLN A N 1
ATOM 694 C CA . GLN A 1 84 ? -11.494 15.028 -4.225 1.00 80.56 84 GLN A CA 1
ATOM 695 C C . GLN A 1 84 ? -10.865 15.607 -2.951 1.00 80.56 84 GLN A C 1
ATOM 697 O O . GLN A 1 84 ? -10.001 16.478 -3.019 1.00 80.56 84 GLN A O 1
ATOM 702 N N . ASP A 1 85 ? -11.216 15.063 -1.784 1.00 84.31 85 ASP A N 1
ATOM 703 C CA . ASP A 1 85 ? -10.602 15.454 -0.514 1.00 84.31 85 ASP A CA 1
ATOM 704 C C . ASP A 1 85 ? -9.096 15.178 -0.487 1.00 84.31 85 ASP A C 1
ATOM 706 O O . ASP A 1 85 ? -8.331 15.984 0.037 1.00 84.31 85 ASP A O 1
ATOM 710 N N . SER A 1 86 ? -8.645 14.059 -1.060 1.00 80.50 86 SER A N 1
ATOM 711 C CA . SER A 1 86 ? -7.221 13.708 -1.115 1.00 80.50 86 SER A CA 1
ATOM 712 C C . SER A 1 86 ? -6.378 14.635 -2.001 1.00 80.50 86 SER A C 1
ATOM 714 O O . SER A 1 86 ? -5.146 14.598 -1.906 1.00 80.50 86 SER A O 1
ATOM 716 N N . GLU A 1 87 ? -7.032 15.432 -2.850 1.00 77.06 87 GLU A N 1
ATOM 717 C CA . GLU A 1 87 ? -6.439 16.436 -3.740 1.00 77.06 87 GLU A CA 1
ATOM 718 C C . GLU A 1 87 ? -6.625 17.873 -3.216 1.00 77.06 87 GLU A C 1
ATOM 720 O O . GLU A 1 87 ? -5.992 18.797 -3.724 1.00 77.06 87 GLU A O 1
ATOM 725 N N . SER A 1 88 ? -7.444 18.067 -2.175 1.00 78.38 88 SER A N 1
ATOM 726 C CA . SER A 1 88 ? -7.654 19.369 -1.533 1.00 78.38 88 SER A CA 1
ATOM 727 C C . SER A 1 88 ? -6.397 19.893 -0.819 1.00 78.38 88 SER A C 1
ATOM 729 O O . SER A 1 88 ? -5.534 19.123 -0.397 1.00 78.38 88 SER A O 1
ATOM 731 N N . ALA A 1 89 ? -6.279 21.220 -0.688 1.00 73.12 89 ALA A N 1
ATOM 732 C CA . ALA A 1 89 ? -5.220 21.878 0.078 1.00 73.12 89 ALA A CA 1
ATOM 733 C C . ALA A 1 89 ? -5.796 22.454 1.391 1.00 73.12 89 ALA A C 1
ATOM 735 O O . ALA A 1 89 ? -6.761 23.215 1.326 1.00 73.12 89 ALA A O 1
ATOM 736 N N . PRO A 1 90 ? -5.216 22.154 2.570 1.00 79.38 90 PRO A N 1
ATOM 737 C CA . PRO A 1 90 ? -4.073 21.268 2.800 1.00 79.38 90 PRO A CA 1
ATOM 738 C C . PRO A 1 90 ? -4.417 19.795 2.553 1.00 79.38 90 PRO A C 1
ATOM 740 O O . PRO A 1 90 ? -5.516 19.345 2.866 1.00 79.38 90 PRO A O 1
ATOM 743 N N . ARG A 1 91 ? -3.446 19.039 2.024 1.00 79.62 91 ARG A N 1
ATOM 744 C CA . ARG A 1 91 ? -3.653 17.632 1.676 1.00 79.62 91 ARG A CA 1
ATOM 745 C C . ARG A 1 91 ? -3.842 16.777 2.934 1.00 79.62 91 ARG A C 1
ATOM 747 O O . ARG A 1 91 ? -2.883 16.652 3.699 1.00 79.62 91 ARG A O 1
ATOM 754 N N . PRO A 1 92 ? -5.006 16.132 3.126 1.00 81.12 92 PRO A N 1
ATOM 755 C CA . PRO A 1 92 ? -5.230 15.269 4.273 1.00 81.12 92 PRO A CA 1
ATOM 756 C C . PRO A 1 92 ? -4.423 13.972 4.150 1.00 81.12 92 PRO A C 1
ATOM 758 O O . PRO A 1 92 ? -4.246 13.400 3.069 1.00 81.12 92 PRO A O 1
ATOM 761 N N . SER A 1 93 ? -3.947 13.472 5.284 1.00 84.00 93 SER A N 1
ATOM 762 C CA . SER A 1 93 ? -3.303 12.170 5.394 1.00 84.00 93 SER A CA 1
ATOM 763 C C . SER A 1 93 ? -4.294 11.033 5.136 1.00 84.00 93 SER A C 1
ATOM 765 O O . SER A 1 93 ? -5.501 11.133 5.369 1.00 84.00 93 SER A O 1
ATOM 767 N N . THR A 1 94 ? -3.778 9.876 4.719 1.00 80.25 94 THR A N 1
ATOM 768 C CA . THR A 1 94 ? -4.597 8.665 4.533 1.00 80.25 94 THR A CA 1
ATOM 769 C C . THR A 1 94 ? -5.304 8.236 5.819 1.00 80.25 94 THR A C 1
ATOM 771 O O . THR A 1 94 ? -6.405 7.689 5.761 1.00 80.25 94 THR A O 1
ATOM 774 N N . LYS A 1 95 ? -4.706 8.523 6.983 1.00 79.25 95 LYS A N 1
ATOM 775 C CA . LYS A 1 95 ? -5.310 8.278 8.294 1.00 79.25 95 LYS A CA 1
ATOM 776 C C . LYS A 1 95 ? -6.522 9.180 8.520 1.00 79.25 95 LYS A C 1
ATOM 778 O O . LYS A 1 95 ? -7.575 8.671 8.895 1.00 79.25 95 LYS A O 1
ATOM 783 N N . GLU A 1 96 ? -6.405 10.473 8.235 1.00 81.25 96 GLU A N 1
ATOM 784 C CA . GLU A 1 96 ? -7.521 11.423 8.339 1.00 81.25 96 GLU A CA 1
ATOM 785 C C . GLU A 1 96 ? -8.663 11.054 7.389 1.00 81.25 96 GLU A C 1
ATOM 787 O O . GLU A 1 96 ? -9.813 11.007 7.815 1.00 81.25 96 GLU A O 1
ATOM 792 N N . LEU A 1 97 ? -8.356 10.665 6.147 1.00 83.94 97 LEU A N 1
ATOM 793 C CA . LEU A 1 97 ? -9.355 10.170 5.194 1.00 83.94 97 LEU A CA 1
ATOM 794 C C . LEU A 1 97 ? -10.029 8.876 5.679 1.00 83.94 97 LEU A C 1
ATOM 796 O O . LEU A 1 97 ? -11.244 8.737 5.573 1.00 83.94 97 LEU A O 1
ATOM 800 N N . SER A 1 98 ? -9.273 7.939 6.262 1.00 81.50 98 SER A N 1
ATOM 801 C CA . SER A 1 98 ? -9.844 6.690 6.791 1.00 81.50 98 SER A CA 1
ATOM 802 C C . SER A 1 98 ? -10.827 6.931 7.938 1.00 81.50 98 SER A C 1
ATOM 804 O O . SER A 1 98 ? -11.840 6.242 8.039 1.00 81.50 98 SER A O 1
ATOM 806 N N . ILE A 1 99 ? -10.556 7.949 8.761 1.00 81.19 99 ILE A N 1
ATOM 807 C CA . ILE A 1 99 ? -11.434 8.380 9.849 1.00 81.19 99 ILE A CA 1
ATOM 808 C C . ILE A 1 99 ? -12.658 9.100 9.274 1.00 81.19 99 ILE A C 1
ATOM 810 O O . ILE A 1 99 ? -13.781 8.738 9.620 1.00 81.19 99 ILE A O 1
ATOM 814 N N . LYS A 1 100 ? -12.455 10.057 8.355 1.00 83.19 100 LYS A N 1
ATOM 815 C CA . LYS A 1 100 ? -13.520 10.854 7.720 1.00 83.19 100 LYS A CA 1
ATOM 816 C C . LYS A 1 100 ? -14.555 9.982 7.006 1.00 83.19 100 LYS A C 1
ATOM 818 O O . LYS A 1 100 ? -15.748 10.210 7.156 1.00 83.19 100 LYS A O 1
ATOM 823 N N . TYR A 1 101 ? -14.098 8.961 6.283 1.00 80.38 101 TYR A N 1
ATOM 824 C CA . TYR A 1 101 ? -14.948 8.043 5.516 1.00 80.38 101 TYR A CA 1
ATOM 825 C C . TYR A 1 101 ? -15.272 6.739 6.256 1.00 80.38 101 TYR A C 1
ATOM 827 O O . TYR A 1 101 ? -15.844 5.826 5.664 1.00 80.38 101 TYR A O 1
ATOM 835 N N . ASN A 1 102 ? -14.888 6.628 7.534 1.00 78.31 102 ASN A N 1
ATOM 836 C CA . ASN A 1 102 ? -15.094 5.446 8.374 1.00 78.31 102 ASN A CA 1
ATOM 837 C C . ASN A 1 102 ? -14.759 4.120 7.653 1.00 78.31 102 ASN A C 1
ATOM 839 O O . ASN A 1 102 ? -15.545 3.173 7.637 1.00 78.31 102 ASN A O 1
ATOM 843 N N . THR A 1 103 ? -13.587 4.061 7.021 1.00 76.38 103 THR A N 1
ATOM 844 C CA . THR A 1 103 ? -13.163 2.925 6.192 1.00 76.38 103 THR A CA 1
ATOM 845 C C . THR A 1 103 ? -11.770 2.437 6.564 1.00 76.38 103 THR A C 1
ATOM 847 O O . THR A 1 103 ? -11.016 3.125 7.253 1.00 76.38 103 THR A O 1
ATOM 850 N N . LYS A 1 104 ? -11.392 1.232 6.116 1.00 79.75 104 LYS A N 1
ATOM 851 C CA . LYS A 1 104 ? -10.044 0.711 6.378 1.00 79.75 104 LYS A CA 1
ATOM 852 C C . LYS A 1 104 ? -9.017 1.618 5.718 1.00 79.75 104 LYS A C 1
ATOM 854 O O . LYS A 1 104 ? -9.133 1.946 4.538 1.00 79.75 104 LYS A O 1
ATOM 859 N N . LEU A 1 105 ? -7.925 1.880 6.431 1.00 76.94 105 LEU A N 1
ATOM 860 C CA . LEU A 1 105 ? -6.751 2.545 5.869 1.00 76.94 105 LEU A CA 1
ATOM 861 C C . LEU A 1 105 ? -6.289 1.862 4.568 1.00 76.94 105 LEU A C 1
ATOM 863 O O . LEU A 1 105 ? -5.984 2.534 3.589 1.00 76.94 105 LEU A O 1
ATOM 867 N N . LYS A 1 106 ? -6.324 0.520 4.527 1.00 76.00 106 LYS A N 1
ATOM 868 C CA . LYS A 1 106 ? -6.027 -0.275 3.324 1.00 76.00 106 LYS A CA 1
ATOM 869 C C . LYS A 1 106 ? -6.954 0.064 2.150 1.00 76.00 106 LYS A C 1
ATOM 871 O O . LYS A 1 106 ? -6.470 0.157 1.032 1.00 76.00 106 LYS A O 1
ATOM 876 N N . THR A 1 107 ? -8.246 0.283 2.394 1.00 75.00 107 THR A N 1
ATOM 877 C CA . THR A 1 107 ? -9.219 0.662 1.357 1.00 75.00 107 THR A CA 1
ATOM 878 C C . THR A 1 107 ? -8.901 2.042 0.789 1.00 75.00 107 THR A C 1
ATOM 880 O O . THR A 1 107 ? -8.846 2.190 -0.429 1.00 75.00 107 THR A O 1
ATOM 883 N N . VAL A 1 108 ? -8.594 3.022 1.648 1.00 79.81 108 VAL A N 1
ATOM 884 C CA . VAL A 1 108 ? -8.116 4.353 1.221 1.00 79.81 108 VAL A CA 1
ATOM 885 C C . VAL A 1 108 ? -6.850 4.221 0.373 1.00 79.81 108 VAL A C 1
ATOM 887 O O . VAL A 1 108 ? -6.789 4.754 -0.732 1.00 79.81 108 VAL A O 1
ATOM 890 N N . TYR A 1 109 ? -5.860 3.452 0.842 1.00 79.31 109 TYR A N 1
ATOM 891 C CA . TYR A 1 109 ? -4.634 3.191 0.085 1.00 79.31 109 TYR A CA 1
ATOM 892 C C . TYR A 1 109 ? -4.917 2.554 -1.272 1.00 79.31 109 TYR A C 1
ATOM 894 O O . TYR A 1 109 ? -4.356 2.998 -2.268 1.00 79.31 109 TYR A O 1
ATOM 902 N N . SER A 1 110 ? -5.778 1.540 -1.336 1.00 69.75 110 SER A N 1
ATOM 903 C CA . SER A 1 110 ? -6.139 0.876 -2.587 1.00 69.75 110 SER A CA 1
ATOM 904 C C . SER A 1 110 ? -6.814 1.837 -3.565 1.00 69.75 110 SER A C 1
ATOM 906 O O . SER A 1 110 ? -6.402 1.880 -4.719 1.00 69.75 110 SER A O 1
ATOM 908 N N . ILE A 1 111 ? -7.772 2.654 -3.115 1.00 73.94 111 ILE A N 1
ATOM 909 C CA . ILE A 1 111 ? -8.453 3.650 -3.960 1.00 73.94 111 ILE A CA 1
ATOM 910 C C . ILE A 1 111 ? -7.449 4.670 -4.512 1.00 73.94 111 ILE A C 1
ATOM 912 O O . ILE A 1 111 ? -7.381 4.877 -5.721 1.00 73.94 111 ILE A O 1
ATOM 916 N N . LEU A 1 112 ? -6.601 5.246 -3.657 1.00 75.06 112 LEU A N 1
ATOM 917 C CA . LEU A 1 112 ? -5.610 6.240 -4.083 1.00 75.06 112 LEU A CA 1
ATOM 918 C C . LEU A 1 112 ? -4.487 5.625 -4.940 1.00 75.06 112 LEU A C 1
ATOM 920 O O . LEU A 1 112 ? -3.962 6.263 -5.853 1.00 75.06 112 LEU A O 1
ATOM 924 N N . THR A 1 113 ? -4.131 4.360 -4.710 1.00 64.69 113 THR A N 1
ATOM 925 C CA . THR A 1 113 ? -3.126 3.646 -5.518 1.00 64.69 113 THR A CA 1
ATOM 926 C C . THR A 1 113 ? -3.668 3.290 -6.905 1.00 64.69 113 THR A C 1
ATOM 928 O O . THR A 1 113 ? -2.955 3.418 -7.899 1.00 64.69 113 THR A O 1
ATOM 931 N N . LEU A 1 114 ? -4.946 2.916 -7.014 1.00 60.00 114 LEU A N 1
ATOM 932 C CA . LEU A 1 114 ? -5.611 2.693 -8.305 1.00 60.00 114 LEU A CA 1
ATOM 933 C C . LEU A 1 114 ? -5.667 3.965 -9.171 1.00 60.00 114 LEU A C 1
ATOM 935 O O . LEU A 1 114 ? -5.728 3.873 -10.392 1.00 60.00 114 LEU A O 1
ATOM 939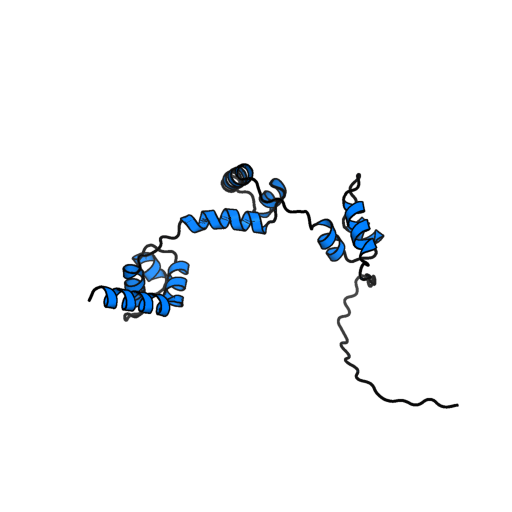 N N . LEU A 1 115 ? -5.571 5.148 -8.565 1.00 54.91 115 LEU A N 1
ATOM 940 C CA . LEU A 1 115 ? -5.514 6.420 -9.293 1.00 54.91 115 LEU A CA 1
ATOM 941 C C . LEU A 1 115 ? -4.083 6.810 -9.663 1.00 54.91 115 LEU A C 1
ATOM 943 O O . LEU A 1 115 ? -3.839 7.259 -10.778 1.00 54.91 115 LEU A O 1
ATOM 947 N N . THR A 1 116 ? -3.105 6.556 -8.787 1.00 48.62 116 THR A N 1
ATOM 948 C CA . THR A 1 116 ? -1.682 6.790 -9.113 1.00 48.62 116 THR A CA 1
ATOM 949 C C . THR A 1 116 ? -1.120 5.787 -10.126 1.00 48.62 116 THR A C 1
ATOM 951 O O . THR A 1 116 ? -0.147 6.093 -10.816 1.00 48.62 116 THR A O 1
ATOM 954 N N . THR A 1 117 ? -1.742 4.612 -10.268 1.00 45.72 117 THR A N 1
ATOM 955 C CA . THR A 1 117 ? -1.408 3.625 -11.310 1.00 45.72 117 THR A CA 1
ATOM 956 C C . THR A 1 117 ? -1.850 4.051 -12.716 1.00 45.72 117 THR A C 1
ATOM 958 O O . THR A 1 117 ? -1.359 3.489 -13.690 1.00 45.72 117 THR A O 1
ATOM 961 N N . ARG A 1 118 ? -2.689 5.083 -12.878 1.00 42.34 118 ARG A N 1
ATOM 962 C CA . ARG A 1 118 ? -3.123 5.544 -14.212 1.00 42.34 118 ARG A CA 1
ATOM 963 C C . ARG A 1 118 ? -2.100 6.379 -14.987 1.00 42.34 118 ARG A C 1
ATOM 965 O O . ARG A 1 118 ? -2.331 6.650 -16.155 1.00 42.34 118 ARG A O 1
ATOM 972 N N . ASN A 1 119 ? -0.944 6.691 -14.396 1.00 43.56 119 ASN A N 1
ATOM 973 C CA . ASN A 1 119 ? 0.178 7.331 -15.096 1.00 43.56 119 ASN A CA 1
ATOM 974 C C . ASN A 1 119 ? 1.396 6.398 -15.234 1.00 43.56 119 ASN A C 1
ATOM 976 O O . ASN A 1 119 ? 2.543 6.850 -15.193 1.00 43.56 119 ASN A O 1
ATOM 980 N N . TYR A 1 120 ? 1.187 5.083 -15.369 1.00 50.28 120 TYR A N 1
ATOM 981 C CA . TYR A 1 120 ? 2.228 4.243 -15.956 1.00 50.28 120 TYR A CA 1
ATOM 982 C C . TYR A 1 120 ? 2.188 4.454 -17.465 1.00 50.28 120 TYR A C 1
ATOM 984 O O . TYR A 1 120 ? 1.301 3.943 -18.140 1.00 50.28 120 TYR A O 1
ATOM 992 N N . LYS A 1 121 ? 3.163 5.199 -17.992 1.00 59.19 121 LYS A N 1
ATOM 993 C CA . LYS A 1 121 ? 3.506 5.121 -19.411 1.00 59.19 121 LYS A CA 1
ATOM 994 C C . LYS A 1 121 ? 3.942 3.683 -19.676 1.00 59.19 121 LYS A C 1
ATOM 996 O O . LYS A 1 121 ? 5.072 3.295 -19.373 1.00 59.19 121 LYS A O 1
ATOM 1001 N N . GLU A 1 122 ? 3.004 2.855 -20.115 1.00 67.19 122 GLU A N 1
ATOM 1002 C CA . GLU A 1 122 ? 3.309 1.487 -20.480 1.00 67.19 122 GLU A CA 1
ATOM 1003 C C . GLU A 1 122 ? 4.058 1.511 -21.808 1.00 67.19 122 GLU A C 1
ATOM 1005 O O . GLU A 1 122 ? 3.528 1.939 -22.831 1.00 67.19 122 GLU A O 1
ATOM 1010 N N . LEU A 1 123 ? 5.316 1.069 -21.786 1.00 77.56 123 LEU A N 1
ATOM 1011 C CA . LEU A 1 123 ? 6.066 0.904 -23.019 1.00 77.56 123 LEU A CA 1
ATOM 1012 C C . LEU A 1 123 ? 5.473 -0.255 -23.842 1.00 77.56 123 LEU A C 1
ATOM 1014 O O . LEU A 1 123 ? 5.259 -1.347 -23.294 1.00 77.56 123 LEU A O 1
ATOM 1018 N N . PRO A 1 124 ? 5.270 -0.061 -25.155 1.00 84.31 124 PRO A N 1
ATOM 1019 C CA . PRO A 1 124 ? 5.048 -1.152 -26.097 1.00 84.31 124 PRO A CA 1
ATOM 1020 C C . PRO A 1 124 ? 6.135 -2.234 -25.996 1.00 84.31 124 PRO A C 1
ATOM 1022 O O . PRO A 1 124 ? 7.257 -1.964 -25.564 1.00 84.31 124 PRO A O 1
ATOM 1025 N N . LEU A 1 125 ? 5.816 -3.475 -26.384 1.00 82.06 125 LEU A N 1
ATOM 1026 C CA . LEU A 1 125 ? 6.741 -4.612 -26.255 1.00 82.06 125 LEU A CA 1
ATOM 1027 C C . LEU A 1 125 ? 8.063 -4.389 -27.011 1.00 82.06 125 LEU A C 1
ATOM 1029 O O . LEU A 1 125 ? 9.120 -4.704 -26.479 1.00 82.06 125 LEU A O 1
ATOM 1033 N N . ASP A 1 126 ? 8.017 -3.794 -28.200 1.00 85.06 126 ASP A N 1
ATOM 1034 C CA . ASP A 1 126 ? 9.189 -3.400 -28.992 1.00 85.06 126 ASP A CA 1
ATOM 1035 C C . ASP A 1 126 ? 10.071 -2.381 -28.252 1.00 85.06 126 ASP A C 1
ATOM 1037 O O . ASP A 1 126 ? 11.287 -2.540 -28.194 1.00 85.06 126 ASP A O 1
ATOM 1041 N N . GLN A 1 127 ? 9.469 -1.385 -27.594 1.00 84.06 127 GLN A N 1
ATOM 1042 C CA . GLN A 1 127 ? 10.200 -0.409 -26.780 1.00 84.06 127 GLN A CA 1
ATOM 1043 C C . GLN A 1 127 ? 10.778 -1.037 -25.505 1.00 84.06 127 GLN A C 1
ATOM 1045 O O . GLN A 1 127 ? 11.871 -0.669 -25.083 1.00 84.06 127 GLN A O 1
ATOM 1050 N N . LYS A 1 128 ? 10.077 -2.007 -24.897 1.00 87.19 128 LYS A N 1
ATOM 1051 C CA . LYS A 1 128 ? 10.589 -2.788 -23.756 1.00 87.19 128 LYS A CA 1
ATOM 1052 C C . LYS A 1 128 ? 11.819 -3.606 -24.166 1.00 87.19 128 LYS A C 1
ATOM 1054 O O . LYS A 1 128 ? 12.794 -3.620 -23.421 1.00 87.19 128 LYS A O 1
ATOM 1059 N N . VAL A 1 129 ? 11.795 -4.240 -25.341 1.00 87.56 129 VAL A N 1
ATOM 1060 C CA . VAL A 1 129 ? 12.939 -4.986 -25.896 1.00 87.56 129 VAL A CA 1
ATOM 1061 C C . VAL A 1 129 ? 14.100 -4.044 -26.211 1.00 87.56 129 VAL A C 1
ATOM 1063 O O . VAL A 1 129 ? 15.203 -4.284 -25.735 1.00 87.56 129 VAL A O 1
ATOM 1066 N N . LYS A 1 130 ? 13.843 -2.910 -26.874 1.00 90.81 130 LYS A N 1
ATOM 1067 C CA . LYS A 1 130 ? 14.866 -1.891 -27.154 1.00 90.81 130 LYS A CA 1
ATOM 1068 C C . LYS A 1 130 ? 15.523 -1.347 -25.880 1.00 90.81 130 LYS A C 1
ATOM 1070 O O . LYS A 1 130 ? 16.733 -1.149 -25.838 1.00 90.81 130 LYS A O 1
ATOM 1075 N N . LEU A 1 131 ? 14.743 -1.132 -24.818 1.00 91.31 131 LEU A N 1
ATOM 1076 C CA . LEU A 1 131 ? 15.264 -0.738 -23.506 1.00 91.31 131 LEU A CA 1
ATOM 1077 C C . LEU A 1 131 ? 16.180 -1.820 -22.917 1.00 91.31 131 LEU A C 1
ATOM 1079 O O . LEU A 1 131 ? 17.230 -1.489 -22.365 1.00 91.31 131 LEU A O 1
ATOM 1083 N N . ILE A 1 132 ? 15.801 -3.098 -23.028 1.00 90.50 132 ILE A N 1
ATOM 1084 C CA . ILE A 1 132 ? 16.619 -4.230 -22.564 1.00 90.50 132 ILE A CA 1
ATOM 1085 C C . ILE A 1 132 ? 17.932 -4.288 -23.348 1.00 90.50 132 ILE A C 1
ATOM 1087 O O . ILE A 1 132 ? 18.988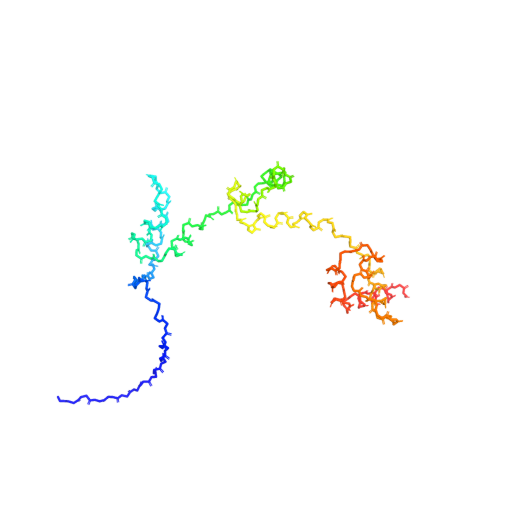 -4.337 -22.724 1.00 90.50 132 ILE A O 1
ATOM 1091 N N . GLU A 1 133 ? 17.877 -4.199 -24.676 1.00 90.62 133 GLU A N 1
ATOM 1092 C CA . GLU A 1 133 ? 19.058 -4.185 -25.545 1.00 90.62 133 GLU A CA 1
ATOM 1093 C C . GLU A 1 133 ? 20.007 -3.037 -25.174 1.00 90.62 133 GLU A C 1
ATOM 1095 O O . GLU A 1 133 ? 21.190 -3.267 -24.938 1.00 90.62 133 GLU A O 1
ATOM 1100 N N . MET A 1 134 ? 19.490 -1.812 -25.013 1.00 90.69 134 MET A N 1
ATOM 1101 C CA . MET A 1 134 ? 20.293 -0.660 -24.579 1.00 90.69 134 MET A CA 1
ATOM 1102 C C . MET A 1 134 ? 20.897 -0.848 -23.183 1.00 90.69 134 MET A C 1
ATOM 1104 O O . MET A 1 134 ? 22.003 -0.386 -22.927 1.00 90.69 134 MET A O 1
ATOM 1108 N N . SER A 1 135 ? 20.212 -1.547 -22.275 1.00 91.25 135 SER A N 1
ATOM 1109 C CA . SER A 1 135 ? 20.727 -1.824 -20.926 1.00 91.25 135 SER A CA 1
ATOM 1110 C C . SER A 1 135 ? 21.886 -2.827 -20.882 1.00 91.25 135 SER A C 1
ATOM 1112 O O . SER A 1 135 ? 22.514 -2.980 -19.828 1.00 91.25 135 SER A O 1
ATOM 1114 N N . GLU A 1 136 ? 22.138 -3.521 -21.994 1.00 89.88 136 GLU A N 1
ATOM 1115 C CA . GLU A 1 136 ? 23.210 -4.505 -22.167 1.00 89.88 136 GLU A CA 1
ATOM 1116 C C . GLU A 1 136 ? 24.341 -3.994 -23.081 1.00 89.88 136 GLU A C 1
ATOM 1118 O O . GLU A 1 136 ? 25.384 -4.639 -23.169 1.00 89.88 136 GLU A O 1
ATOM 1123 N N . GLN A 1 137 ? 24.184 -2.817 -23.703 1.00 90.25 137 GLN A N 1
ATOM 1124 C CA . GLN A 1 137 ? 25.242 -2.163 -24.484 1.00 90.25 137 GLN A CA 1
ATOM 1125 C C . GLN A 1 137 ? 26.412 -1.721 -23.594 1.00 90.25 137 GLN A C 1
ATOM 1127 O O . GLN A 1 137 ? 26.224 -1.406 -22.420 1.00 90.25 137 GLN A O 1
ATOM 1132 N N . TYR A 1 138 ? 27.625 -1.678 -24.156 1.00 79.75 138 TYR A N 1
ATOM 1133 C CA . TYR A 1 138 ? 28.802 -1.120 -23.486 1.00 79.75 138 TYR A CA 1
ATOM 1134 C C . TYR A 1 138 ? 29.161 0.255 -24.081 1.00 79.75 138 TYR A C 1
ATOM 1136 O O . TYR A 1 138 ? 29.278 0.354 -25.303 1.00 79.75 138 TYR A O 1
ATOM 1144 N N . PRO A 1 139 ? 29.383 1.298 -23.260 1.00 83.56 139 PRO A N 1
ATOM 1145 C CA . PRO A 1 139 ? 29.285 1.311 -21.799 1.00 83.56 139 PRO A CA 1
ATOM 1146 C C . PRO A 1 139 ? 27.840 1.149 -21.310 1.00 83.56 139 PRO 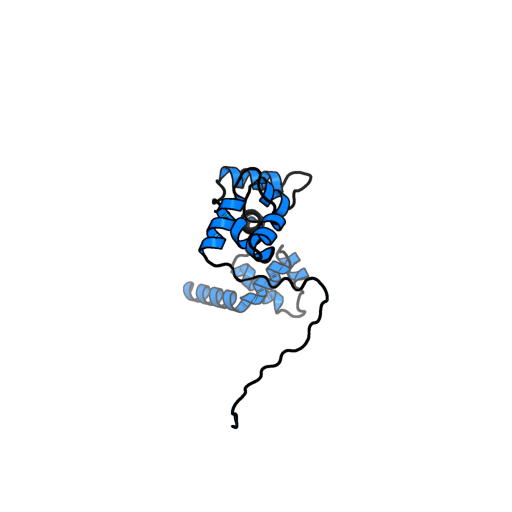A C 1
ATOM 1148 O O . PRO A 1 139 ? 26.905 1.653 -21.928 1.00 83.56 139 PRO A O 1
ATOM 1151 N N . ARG A 1 140 ? 27.669 0.445 -20.183 1.00 90.06 140 ARG A N 1
ATOM 1152 C CA . ARG A 1 140 ? 26.345 0.112 -19.648 1.00 90.06 140 ARG A CA 1
ATOM 1153 C C . ARG A 1 140 ? 25.649 1.353 -19.086 1.00 90.06 140 ARG A C 1
ATOM 1155 O O . ARG A 1 140 ? 26.119 1.870 -18.070 1.00 90.06 140 ARG A O 1
ATOM 1162 N N . PRO A 1 141 ? 24.515 1.795 -19.661 1.00 89.56 141 PRO A N 1
ATOM 1163 C CA . PRO A 1 141 ? 23.789 2.938 -19.135 1.00 89.56 141 PRO A CA 1
ATOM 1164 C C . PRO A 1 141 ? 23.133 2.591 -17.795 1.00 89.56 141 PRO A C 1
ATOM 1166 O O . PRO A 1 141 ? 22.655 1.477 -17.559 1.00 89.56 141 PRO A O 1
ATOM 1169 N N . SER A 1 142 ? 23.085 3.566 -16.898 1.00 91.88 142 SER A N 1
ATOM 1170 C CA . SER A 1 142 ? 22.393 3.469 -15.621 1.00 91.88 142 SER A CA 1
ATOM 1171 C C . SER A 1 142 ? 20.871 3.491 -15.796 1.00 91.88 142 SER A C 1
ATOM 1173 O O . SER A 1 142 ? 20.321 4.017 -16.764 1.00 91.88 142 SER A O 1
ATOM 1175 N N . ASN A 1 143 ? 20.147 3.006 -14.782 1.00 88.69 143 ASN A N 1
ATOM 1176 C CA . ASN A 1 143 ? 18.680 3.073 -14.769 1.00 88.69 143 ASN A CA 1
ATOM 1177 C C . ASN A 1 143 ? 18.142 4.513 -14.838 1.00 88.69 143 ASN A C 1
ATOM 1179 O O . ASN A 1 143 ? 17.003 4.708 -15.254 1.00 88.69 143 ASN A O 1
ATOM 1183 N N . LYS A 1 144 ? 18.926 5.512 -14.403 1.00 88.50 144 LYS A N 1
ATOM 1184 C CA . LYS A 1 144 ? 18.548 6.928 -14.499 1.00 88.50 144 LYS A CA 1
ATOM 1185 C C . LYS A 1 144 ? 18.673 7.433 -15.934 1.00 88.50 144 LYS A C 1
ATOM 1187 O O . LYS A 1 144 ? 17.768 8.109 -16.402 1.00 88.50 144 LYS A O 1
ATOM 1192 N N . GLU A 1 145 ? 19.738 7.062 -16.637 1.00 87.50 145 GLU A N 1
ATOM 1193 C CA . GLU A 1 145 ? 19.936 7.436 -18.043 1.00 87.50 145 GLU A CA 1
ATOM 1194 C C . GLU A 1 145 ? 18.876 6.788 -18.936 1.00 87.50 145 GLU A C 1
ATOM 1196 O O . GLU A 1 145 ? 18.210 7.476 -19.704 1.00 87.50 145 GLU A O 1
ATOM 1201 N N . LEU A 1 146 ? 18.610 5.492 -18.749 1.00 88.94 146 LEU A N 1
ATOM 1202 C CA . LEU A 1 146 ? 17.519 4.797 -19.441 1.00 88.94 146 LEU A CA 1
ATOM 1203 C C . LEU A 1 146 ? 16.145 5.411 -19.122 1.00 88.94 146 LEU A C 1
ATOM 1205 O O . LEU A 1 146 ? 15.292 5.514 -19.999 1.00 88.94 146 LEU A O 1
ATOM 1209 N N . ALA A 1 147 ? 15.921 5.846 -17.880 1.00 87.06 147 ALA A N 1
ATOM 1210 C CA . ALA A 1 147 ? 14.681 6.513 -17.489 1.00 87.06 147 ALA A CA 1
ATOM 1211 C C . ALA A 1 147 ? 14.474 7.840 -18.231 1.00 87.06 147 ALA A C 1
ATOM 1213 O O . ALA A 1 147 ? 13.355 8.125 -18.644 1.00 87.06 147 ALA A O 1
ATOM 1214 N N . VAL A 1 148 ? 15.540 8.613 -18.447 1.00 87.94 148 VAL A N 1
ATOM 1215 C CA . VAL A 1 148 ? 15.482 9.848 -19.241 1.00 87.94 148 VAL A CA 1
ATOM 1216 C C . VAL A 1 148 ? 15.211 9.535 -20.715 1.00 87.94 148 VAL A C 1
ATOM 1218 O O . VAL A 1 148 ? 14.306 10.122 -21.296 1.00 87.94 148 VAL A O 1
ATOM 1221 N N . ILE A 1 149 ? 15.928 8.571 -21.304 1.00 88.75 149 ILE A N 1
ATOM 1222 C CA . ILE A 1 149 ? 15.808 8.213 -22.731 1.00 88.75 149 ILE A CA 1
ATOM 1223 C C . ILE A 1 149 ? 14.389 7.753 -23.090 1.00 88.75 149 ILE A C 1
ATOM 1225 O O . ILE A 1 149 ? 13.855 8.132 -24.129 1.00 88.75 149 ILE A O 1
ATOM 1229 N N . PHE A 1 150 ? 13.773 6.938 -22.233 1.00 86.19 150 PHE A N 1
ATOM 1230 C CA . PHE A 1 150 ? 12.441 6.377 -22.478 1.00 86.19 150 PHE A CA 1
ATOM 1231 C C . PHE A 1 150 ? 11.305 7.197 -21.843 1.00 86.19 150 PHE A C 1
ATOM 1233 O O . PHE A 1 150 ? 10.132 6.833 -21.985 1.00 86.19 150 PHE A O 1
ATOM 1240 N N . ASP A 1 151 ? 11.636 8.307 -21.170 1.00 84.69 151 ASP A N 1
ATOM 1241 C CA . ASP A 1 151 ? 10.701 9.148 -20.416 1.00 84.69 151 ASP A CA 1
ATOM 1242 C C . ASP A 1 151 ? 9.845 8.296 -19.454 1.00 84.69 151 ASP A C 1
ATOM 1244 O O . ASP A 1 151 ? 8.626 8.148 -19.554 1.00 84.69 151 ASP A O 1
ATOM 1248 N N . LEU A 1 152 ? 10.556 7.627 -18.544 1.00 83.31 152 LEU A N 1
ATOM 1249 C CA . LEU A 1 152 ? 10.031 6.731 -17.523 1.00 83.31 152 LEU A CA 1
ATOM 1250 C C . LEU A 1 152 ? 10.548 7.121 -16.139 1.00 83.31 152 LEU A C 1
ATOM 1252 O O . LEU A 1 152 ? 11.570 7.777 -15.975 1.00 83.31 152 LEU A O 1
ATOM 1256 N N . LYS A 1 153 ? 9.892 6.616 -15.092 1.00 82.19 153 LYS A N 1
ATOM 1257 C CA . LYS A 1 153 ? 10.461 6.660 -13.737 1.00 82.19 153 LYS A CA 1
ATOM 1258 C C . LYS A 1 153 ? 11.586 5.616 -13.609 1.00 82.19 153 LYS A C 1
ATOM 1260 O O . LYS A 1 153 ? 11.390 4.483 -14.056 1.00 82.19 153 LYS A O 1
ATOM 1265 N N . PRO A 1 154 ? 12.698 5.896 -12.900 1.00 81.50 154 PRO A N 1
ATOM 1266 C CA . PRO A 1 154 ? 13.786 4.924 -12.695 1.00 81.50 154 PRO A CA 1
ATOM 1267 C C . PRO A 1 154 ? 13.338 3.584 -12.093 1.00 81.50 154 PRO A C 1
ATOM 1269 O O . PRO A 1 154 ? 13.843 2.526 -12.461 1.00 81.50 154 PRO A O 1
ATOM 1272 N N . ASN A 1 155 ? 12.335 3.604 -11.208 1.00 81.69 155 ASN A N 1
ATOM 1273 C CA . ASN A 1 155 ? 11.755 2.381 -10.644 1.00 81.69 155 ASN A CA 1
ATOM 1274 C C . ASN A 1 155 ? 11.016 1.535 -11.701 1.00 81.69 155 ASN A C 1
ATOM 1276 O O . ASN A 1 155 ? 10.992 0.310 -11.615 1.00 81.69 155 ASN A O 1
ATOM 1280 N N . THR A 1 156 ? 10.419 2.173 -12.710 1.00 81.12 156 THR A N 1
ATOM 1281 C CA . THR A 1 156 ? 9.778 1.478 -13.834 1.00 81.12 156 THR A CA 1
ATOM 1282 C C . THR A 1 156 ? 10.827 0.769 -14.686 1.00 81.12 156 THR A C 1
ATOM 1284 O O . THR A 1 156 ? 10.654 -0.409 -14.984 1.00 81.12 156 THR A O 1
ATOM 1287 N N . VAL A 1 157 ? 11.949 1.432 -14.987 1.00 85.81 157 VAL A N 1
ATOM 1288 C CA . VAL A 1 157 ? 13.093 0.824 -15.691 1.00 85.81 157 VAL A CA 1
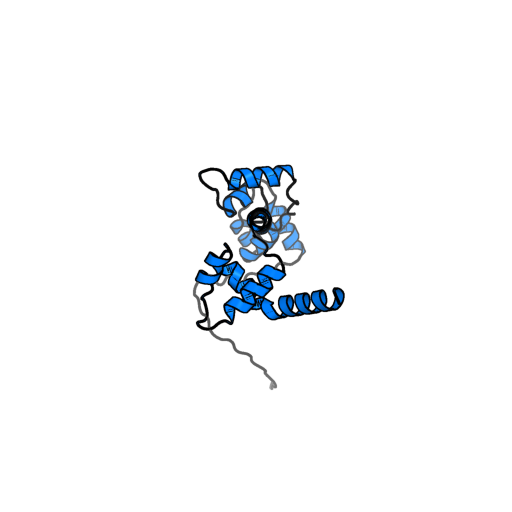ATOM 1289 C C . VAL A 1 157 ? 13.618 -0.392 -14.926 1.00 85.81 157 VAL A C 1
ATOM 1291 O O . VAL A 1 157 ? 13.735 -1.473 -15.496 1.00 85.81 157 VAL A O 1
ATOM 1294 N N . TYR A 1 158 ? 13.843 -0.258 -13.615 1.00 88.06 158 TYR A N 1
ATOM 1295 C CA . TYR A 1 158 ? 14.279 -1.375 -12.771 1.00 88.06 158 TYR A CA 1
ATOM 1296 C C . TYR A 1 158 ? 13.322 -2.577 -12.845 1.00 88.06 158 TYR A C 1
ATOM 1298 O O . TYR A 1 158 ? 13.764 -3.712 -13.027 1.00 88.06 158 TYR A O 1
ATOM 1306 N N . LYS A 1 159 ? 12.006 -2.343 -12.752 1.00 84.94 159 LYS A N 1
ATOM 1307 C CA . LYS A 1 159 ? 10.990 -3.404 -12.862 1.00 84.94 159 LYS A CA 1
ATOM 1308 C C . LYS A 1 159 ? 10.982 -4.068 -14.242 1.00 84.94 159 LYS A C 1
ATOM 1310 O O . LYS A 1 159 ? 10.820 -5.284 -14.312 1.00 84.94 159 LYS A O 1
ATOM 1315 N N . LEU A 1 160 ? 11.162 -3.297 -15.317 1.00 86.38 160 LEU A N 1
ATOM 1316 C CA . LEU A 1 160 ? 11.233 -3.829 -16.681 1.00 86.38 160 LEU A CA 1
ATOM 1317 C C . LEU A 1 160 ? 12.460 -4.729 -16.861 1.00 86.38 160 LEU A C 1
ATOM 1319 O O . LEU A 1 160 ? 12.323 -5.862 -17.315 1.00 86.38 160 LEU A O 1
ATOM 1323 N N . LEU A 1 161 ? 13.632 -4.271 -16.418 1.00 88.62 161 LEU A N 1
ATOM 1324 C CA . LEU A 1 161 ? 14.874 -5.042 -16.503 1.00 88.62 161 LEU A CA 1
ATOM 1325 C C . LEU A 1 161 ? 14.851 -6.298 -15.625 1.00 88.62 161 LEU A C 1
ATOM 1327 O O . LEU A 1 161 ? 15.360 -7.340 -16.034 1.00 88.62 161 LEU A O 1
ATOM 1331 N N . LYS A 1 162 ? 14.207 -6.242 -14.452 1.00 91.06 162 LYS A N 1
ATOM 1332 C CA . LYS A 1 162 ? 14.002 -7.420 -13.593 1.00 91.06 162 LYS A CA 1
ATOM 1333 C C . LYS A 1 162 ? 13.191 -8.516 -14.297 1.00 91.06 162 LYS A C 1
ATOM 1335 O O . LYS A 1 162 ? 13.448 -9.693 -14.076 1.00 91.06 162 LYS A O 1
ATOM 1340 N N . ASN A 1 163 ? 12.257 -8.132 -15.166 1.00 88.38 163 ASN A N 1
ATOM 1341 C CA . ASN A 1 163 ? 11.393 -9.043 -15.919 1.00 88.38 163 ASN A CA 1
ATOM 1342 C C . ASN A 1 163 ? 11.861 -9.266 -17.374 1.00 88.38 163 ASN A C 1
ATOM 1344 O O . ASN A 1 163 ? 11.078 -9.737 -18.198 1.00 88.38 163 ASN A O 1
ATOM 1348 N N . LYS A 1 164 ? 13.123 -8.960 -17.716 1.00 88.56 164 LYS A N 1
ATOM 1349 C CA . LYS A 1 164 ? 13.619 -8.991 -19.106 1.00 88.56 164 LYS A CA 1
ATOM 1350 C C . LYS A 1 164 ? 13.393 -10.320 -19.837 1.00 88.56 164 LYS A C 1
ATOM 1352 O O . LYS A 1 164 ? 12.993 -10.314 -20.997 1.00 88.56 164 LYS A O 1
ATOM 1357 N N . ALA A 1 165 ? 13.567 -11.452 -19.150 1.00 84.94 165 ALA A N 1
ATOM 1358 C CA . ALA A 1 165 ? 13.392 -12.783 -19.736 1.00 84.94 165 ALA A CA 1
ATOM 1359 C C . ALA A 1 165 ? 11.961 -13.017 -20.253 1.00 84.94 165 ALA A C 1
ATOM 1361 O O . ALA A 1 165 ? 11.772 -13.606 -21.314 1.00 84.94 165 ALA A O 1
ATOM 1362 N N . HIS A 1 166 ? 10.958 -12.501 -19.537 1.00 88.38 166 HIS A N 1
ATOM 1363 C CA . HIS A 1 166 ? 9.558 -12.600 -19.940 1.00 88.38 166 HIS A CA 1
ATOM 1364 C C . HIS A 1 166 ? 9.291 -11.823 -21.237 1.00 88.38 166 HIS A C 1
ATOM 1366 O O . HIS A 1 166 ? 8.673 -12.353 -22.159 1.00 88.38 166 HIS A O 1
ATOM 1372 N N . PHE A 1 167 ? 9.804 -10.593 -21.340 1.00 86.31 167 PHE A N 1
ATOM 1373 C CA . PHE A 1 167 ? 9.601 -9.754 -22.524 1.00 86.31 167 PHE A CA 1
ATOM 1374 C C . PHE A 1 167 ? 10.327 -10.297 -23.760 1.00 86.31 167 PHE A C 1
ATOM 1376 O O . PHE A 1 167 ? 9.752 -10.293 -24.846 1.00 86.31 167 PHE A O 1
ATOM 1383 N N . LEU A 1 168 ? 11.546 -10.823 -23.599 1.00 87.69 168 LEU A N 1
ATOM 1384 C CA . LEU A 1 168 ? 12.286 -11.455 -24.696 1.00 87.69 168 LEU A CA 1
ATOM 1385 C C . LEU A 1 168 ? 11.585 -12.724 -25.202 1.00 87.69 168 LEU A C 1
ATOM 1387 O O . LEU A 1 168 ? 11.463 -12.913 -26.411 1.00 87.69 168 LEU A O 1
ATOM 1391 N N . ALA A 1 169 ? 11.052 -13.555 -24.301 1.00 86.88 169 ALA A N 1
ATOM 1392 C CA . ALA A 1 169 ? 10.271 -14.733 -24.681 1.00 86.88 169 ALA A CA 1
ATOM 1393 C C . ALA A 1 169 ? 8.986 -14.354 -25.439 1.00 86.88 169 ALA A C 1
ATOM 1395 O O . ALA A 1 169 ? 8.670 -14.946 -26.473 1.00 86.88 169 ALA A O 1
ATOM 1396 N N . GLN A 1 170 ? 8.271 -13.327 -24.966 1.00 87.06 170 GLN A N 1
ATOM 1397 C CA . GLN A 1 170 ? 7.068 -12.815 -25.624 1.00 87.06 170 GLN A CA 1
ATOM 1398 C C . GLN A 1 170 ? 7.374 -12.242 -27.018 1.00 87.06 170 GLN A C 1
ATOM 1400 O O . GLN A 1 170 ? 6.611 -12.457 -27.961 1.00 87.06 170 GLN A O 1
ATOM 1405 N N . TRP A 1 171 ? 8.499 -11.538 -27.167 1.00 86.88 171 TRP A N 1
ATOM 1406 C CA . TRP A 1 171 ? 8.954 -11.010 -28.452 1.00 86.88 171 TRP A CA 1
ATOM 1407 C C . TRP A 1 171 ? 9.316 -12.123 -29.436 1.00 86.88 171 TRP A C 1
ATOM 1409 O O . TRP A 1 171 ? 8.840 -12.105 -30.569 1.00 86.88 171 TRP A O 1
ATOM 1419 N N . ALA A 1 172 ? 10.074 -13.130 -28.994 1.00 85.31 172 ALA A N 1
ATOM 1420 C CA . ALA A 1 172 ? 10.445 -14.279 -29.818 1.00 85.31 172 ALA A CA 1
ATOM 1421 C C . ALA A 1 172 ? 9.215 -15.046 -30.332 1.00 85.31 172 ALA A C 1
ATOM 1423 O O . ALA A 1 172 ? 9.163 -15.424 -31.500 1.00 85.31 172 ALA A O 1
ATOM 1424 N N . HIS A 1 173 ? 8.193 -15.226 -29.491 1.00 83.56 173 HIS A N 1
ATOM 1425 C CA . HIS A 1 173 ? 6.927 -15.832 -29.907 1.00 83.56 173 HIS A CA 1
ATOM 1426 C C . HIS A 1 173 ? 6.198 -14.993 -30.968 1.00 83.56 173 HIS A C 1
ATOM 1428 O O . HIS A 1 173 ? 5.649 -15.539 -31.919 1.00 83.56 173 HIS A O 1
ATOM 1434 N N . ARG A 1 174 ? 6.217 -13.659 -30.839 1.00 84.06 174 ARG A N 1
ATOM 1435 C CA . ARG A 1 174 ? 5.580 -12.744 -31.799 1.00 84.06 174 ARG A CA 1
ATOM 1436 C C . ARG A 1 174 ? 6.271 -12.734 -33.164 1.00 84.06 174 ARG A C 1
ATOM 1438 O O . ARG A 1 174 ? 5.587 -12.533 -34.160 1.00 84.06 174 ARG A O 1
ATOM 1445 N N . GLN A 1 175 ? 7.590 -12.929 -33.212 1.00 80.31 175 GLN A N 1
ATOM 1446 C CA . GLN A 1 175 ? 8.326 -13.045 -34.477 1.00 80.31 175 GLN A CA 1
ATOM 1447 C C . GLN A 1 175 ? 7.973 -14.353 -35.199 1.00 80.31 175 GLN A C 1
ATOM 1449 O O . GLN A 1 175 ? 7.595 -14.312 -36.359 1.00 80.31 175 GLN A O 1
ATOM 1454 N N . LYS A 1 176 ? 7.915 -15.480 -34.474 1.00 77.00 176 LYS A N 1
ATOM 1455 C CA . LYS A 1 176 ? 7.531 -16.794 -35.030 1.00 77.00 176 LYS A CA 1
ATOM 1456 C C . LYS A 1 176 ? 6.107 -16.887 -35.597 1.00 77.00 176 LYS A C 1
ATOM 1458 O O . LYS A 1 176 ? 5.794 -17.870 -36.246 1.00 77.00 176 LYS A O 1
ATOM 1463 N N . GLN A 1 177 ? 5.228 -15.938 -35.277 1.00 68.94 177 GLN A N 1
ATOM 1464 C CA . GLN A 1 177 ? 3.860 -15.875 -35.810 1.00 68.94 177 GLN A CA 1
ATOM 1465 C C . GLN A 1 177 ? 3.723 -14.941 -37.020 1.00 68.94 177 GLN A C 1
ATOM 1467 O O . GLN A 1 177 ? 2.635 -14.831 -37.581 1.00 68.94 177 GLN A O 1
ATOM 1472 N N . LYS A 1 178 ? 4.780 -14.193 -37.349 1.00 61.62 178 LYS A N 1
ATOM 1473 C CA . LYS A 1 178 ? 4.827 -13.291 -38.504 1.00 61.62 178 LYS A CA 1
ATOM 1474 C C . LYS A 1 178 ? 5.553 -13.900 -39.706 1.00 61.62 178 LYS A C 1
ATOM 1476 O O . LYS A 1 178 ? 5.375 -13.369 -40.799 1.00 61.62 178 LYS A O 1
ATOM 1481 N N . ASP A 1 179 ? 6.329 -14.956 -39.471 1.00 51.31 179 ASP A N 1
ATOM 1482 C CA . ASP A 1 179 ? 6.918 -15.841 -40.482 1.00 51.31 179 ASP A CA 1
ATOM 1483 C C . ASP A 1 179 ? 5.938 -16.971 -40.838 1.00 51.31 179 ASP A C 1
ATOM 1485 O O . ASP A 1 179 ? 5.897 -17.363 -42.026 1.00 51.31 179 ASP A O 1
#

Secondary structure (DSSP, 8-state):
-------------------S----PPPPPHHHHHHHHHHHTSSSPPPHHHHHHHTT--HHHHHHHHS----PPPPHHHHHHHHHHHHSSSPPPHHHHHHHTT--HHHHHHHHHHHHGGG-----HHHHHHHHHHHHSSS---HHHHHHHTT--HHHHHHHHHTHHHHHHHHHHHHTTT-

Sequence (179 aa):
MTAHVGHEISHNWVVGRVLGSTREYKELPLEDKVRLIQDSERSPKPTVKELSEKYQTKLHTVYMLTYTREYKELPLEDKVRLIQDSESAPRPSTKELSIKYNTKLKTVYSILTLLTTRNYKELPLDQKVKLIEMSEQYPRPSNKELAVIFDLKPNTVYKLLKNKAHFLAQWAHRQKQKD

pLDDT: mean 71.1, std 17.95, range [26.03, 91.88]

Foldseek 3Di:
DDDDDDDDDDDDDDDDDDPDDPLPQDDADPVLLVVLQVQCPDPVHDDLVRSCVVNSHDSVSSCVSNVPDPADDQDPVLLVVLVVQCVDPVHDDLVVSCVVRVHDSVSSVVSVVVVVVVPPPDDDLVVLLVLLVQCPDPVHDQLVRSCVVVVHDSVVSVVSNVCVVVSVVVVVVVVVVVD

InterPro domains:
  IPR007889 DNA binding HTH domain, Psq-type [PF04218] (123-170)
  IPR009057 Homedomain-like superfamily [SSF46689] (117-173)